Protein AF-A0A5Q0BJD5-F1 (afdb_monomer)

pLDDT: mean 85.72, std 15.14, range [43.97, 96.94]

Organism: NCBI:txid1808979

Structure (mmCIF, N/CA/C/O backbone):
data_AF-A0A5Q0BJD5-F1
#
_entry.id   AF-A0A5Q0BJD5-F1
#
loop_
_atom_site.group_PDB
_atom_site.id
_atom_site.type_symbol
_atom_site.label_atom_id
_atom_site.label_alt_id
_atom_site.label_comp_id
_atom_site.label_asym_id
_atom_site.label_entity_id
_atom_site.label_seq_id
_atom_site.pdbx_PDB_ins_code
_atom_site.Cartn_x
_atom_site.Cartn_y
_atom_site.Cartn_z
_atom_site.occupancy
_atom_site.B_iso_or_equiv
_atom_site.auth_seq_id
_atom_site.auth_comp_id
_atom_site.auth_asym_id
_atom_site.auth_atom_id
_atom_site.pdbx_PDB_model_num
ATOM 1 N N . MET A 1 1 ? 5.710 -19.664 -28.506 1.00 43.97 1 MET A N 1
ATOM 2 C CA . MET A 1 1 ? 6.181 -18.268 -28.534 1.00 43.97 1 MET A CA 1
ATOM 3 C C . MET A 1 1 ? 5.896 -17.715 -27.156 1.00 43.97 1 MET A C 1
ATOM 5 O O . MET A 1 1 ? 4.729 -17.579 -26.818 1.00 43.97 1 MET A O 1
ATOM 9 N N . ASP A 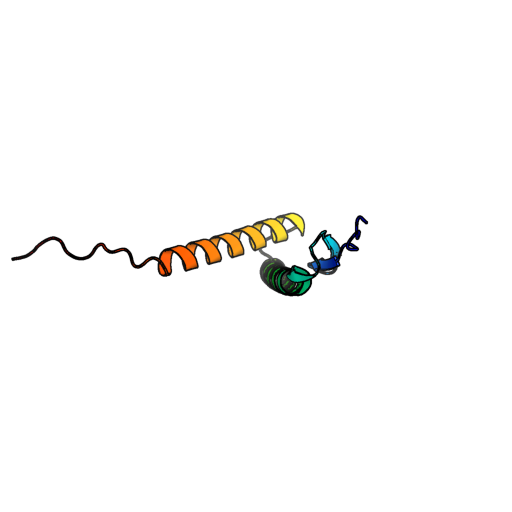1 2 ? 6.932 -17.538 -26.340 1.00 54.25 2 ASP A N 1
ATOM 10 C CA . ASP A 1 2 ? 6.846 -16.927 -25.013 1.00 54.25 2 ASP A CA 1
ATOM 11 C C . ASP A 1 2 ? 6.432 -15.463 -25.171 1.00 54.25 2 ASP A C 1
ATOM 13 O O . ASP A 1 2 ? 7.254 -14.590 -25.450 1.00 54.25 2 ASP A O 1
ATOM 17 N N . GLU A 1 3 ? 5.131 -15.197 -25.069 1.00 59.50 3 GLU A N 1
ATOM 18 C CA . GLU A 1 3 ? 4.613 -13.835 -25.039 1.00 59.50 3 GLU A CA 1
ATOM 19 C C . GLU A 1 3 ? 4.971 -13.231 -23.678 1.00 59.50 3 GLU A C 1
ATOM 21 O O . GLU A 1 3 ? 4.229 -13.336 -22.703 1.00 59.50 3 GLU A O 1
ATOM 26 N N . ALA A 1 4 ? 6.177 -12.668 -23.595 1.00 65.06 4 ALA A N 1
ATOM 27 C CA . ALA A 1 4 ? 6.645 -11.941 -22.428 1.00 65.06 4 ALA A CA 1
ATOM 28 C C . ALA A 1 4 ? 5.694 -10.764 -22.179 1.00 65.06 4 ALA A C 1
ATOM 30 O O . ALA A 1 4 ? 5.738 -9.758 -22.891 1.00 65.06 4 ALA A O 1
ATOM 31 N N . ASN A 1 5 ? 4.802 -10.896 -21.194 1.00 72.38 5 ASN A N 1
ATOM 32 C CA . ASN A 1 5 ? 3.940 -9.790 -20.811 1.00 72.38 5 ASN A CA 1
ATOM 33 C C . ASN A 1 5 ? 4.810 -8.718 -20.134 1.00 72.38 5 ASN A C 1
ATOM 35 O O . ASN A 1 5 ? 5.477 -9.036 -19.142 1.00 72.38 5 ASN A O 1
ATOM 39 N N . PRO A 1 6 ? 4.868 -7.481 -20.661 1.00 80.69 6 PRO A N 1
ATOM 40 C CA . PRO A 1 6 ? 5.655 -6.432 -20.034 1.00 80.69 6 PRO A CA 1
ATOM 41 C C . PRO A 1 6 ? 5.145 -6.184 -18.605 1.00 80.69 6 PRO A C 1
ATOM 43 O O . PRO A 1 6 ? 3.935 -6.213 -18.376 1.00 80.69 6 PRO A O 1
ATOM 46 N N . PRO A 1 7 ? 6.045 -5.949 -17.634 1.00 87.00 7 PRO A N 1
ATOM 47 C CA . PRO A 1 7 ? 5.642 -5.702 -16.258 1.00 87.00 7 PRO A CA 1
ATOM 48 C C . PRO A 1 7 ? 4.802 -4.426 -16.172 1.00 87.00 7 PRO A C 1
ATOM 50 O O . PRO A 1 7 ? 5.160 -3.385 -16.731 1.00 87.00 7 PRO A O 1
ATOM 53 N N . ILE A 1 8 ? 3.706 -4.505 -15.425 1.00 91.62 8 ILE A N 1
ATOM 54 C CA . ILE A 1 8 ? 2.807 -3.381 -15.175 1.00 91.62 8 ILE A CA 1
ATOM 55 C C . ILE A 1 8 ? 3.400 -2.540 -14.051 1.00 91.62 8 ILE A C 1
ATOM 57 O O . ILE A 1 8 ? 3.855 -3.065 -13.034 1.00 91.62 8 ILE A O 1
ATOM 61 N N . LYS A 1 9 ? 3.417 -1.219 -14.225 1.00 93.56 9 LYS A N 1
ATOM 62 C CA . LYS A 1 9 ? 3.906 -0.295 -13.200 1.00 93.56 9 LYS A CA 1
ATOM 63 C C . LYS A 1 9 ? 2.753 0.169 -12.324 1.00 93.56 9 LYS A C 1
ATOM 65 O O . LYS A 1 9 ? 1.826 0.809 -12.811 1.00 93.56 9 LYS A O 1
ATOM 70 N N . VAL A 1 10 ? 2.847 -0.095 -11.026 1.00 95.12 10 VAL A N 1
ATOM 71 C CA . VAL A 1 10 ? 1.902 0.422 -10.028 1.00 95.12 10 VAL A CA 1
ATOM 72 C C . VAL A 1 10 ? 2.559 1.520 -9.197 1.00 95.12 10 VAL A C 1
ATOM 74 O O . VAL A 1 10 ? 3.752 1.454 -8.914 1.00 95.12 10 VAL A O 1
ATOM 77 N N . SER A 1 11 ? 1.800 2.542 -8.803 1.00 94.31 11 SER A N 1
ATOM 78 C CA . SER A 1 11 ? 2.314 3.664 -8.006 1.00 94.31 11 SER A CA 1
ATOM 79 C C . SER A 1 11 ? 1.820 3.580 -6.564 1.00 94.31 11 SER A C 1
ATOM 81 O O . SER A 1 11 ? 0.622 3.683 -6.327 1.00 94.31 11 SER A O 1
ATOM 83 N N . LEU A 1 12 ? 2.741 3.443 -5.604 1.00 95.19 12 LEU A N 1
ATOM 84 C CA . LEU A 1 12 ? 2.451 3.417 -4.164 1.00 95.19 12 LEU A CA 1
ATOM 85 C C . LEU A 1 12 ? 3.249 4.522 -3.461 1.00 95.19 12 LEU A C 1
ATOM 87 O O . LEU A 1 12 ? 4.480 4.558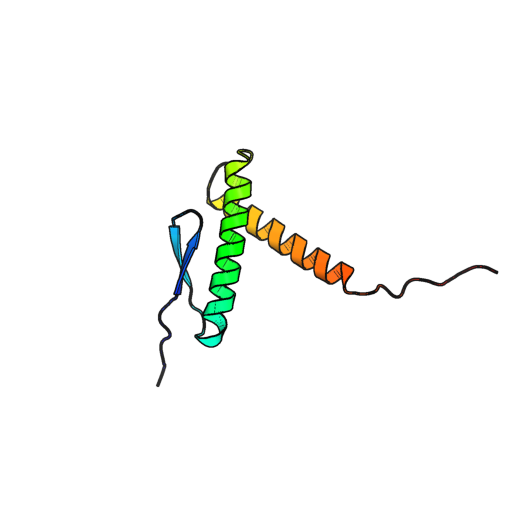 -3.526 1.00 95.19 12 LEU A O 1
ATOM 91 N N . LEU A 1 13 ? 2.558 5.449 -2.800 1.00 93.81 13 LEU A N 1
ATOM 92 C CA . LEU A 1 13 ? 3.101 6.657 -2.171 1.00 93.81 13 LEU A CA 1
ATOM 93 C C . LEU A 1 13 ? 4.056 7.454 -3.076 1.00 93.81 13 LEU A C 1
ATOM 95 O O . LEU A 1 13 ? 5.043 8.020 -2.606 1.00 93.81 13 LEU A O 1
ATOM 99 N N . GLY A 1 14 ? 3.754 7.503 -4.376 1.00 90.25 14 GLY A N 1
ATOM 100 C CA . GLY A 1 14 ? 4.557 8.212 -5.377 1.00 90.25 14 GLY A CA 1
ATOM 101 C C . GLY A 1 14 ? 5.810 7.465 -5.847 1.00 90.25 14 GLY A C 1
ATOM 102 O O . GLY A 1 14 ? 6.616 8.052 -6.561 1.00 90.25 14 GLY A O 1
ATOM 103 N N . LYS A 1 15 ? 5.989 6.194 -5.463 1.00 92.75 15 LYS A N 1
ATOM 104 C CA . LYS A 1 15 ? 7.032 5.309 -6.000 1.00 92.75 15 LYS A CA 1
ATOM 105 C C . LYS A 1 15 ? 6.424 4.302 -6.971 1.00 92.75 15 LYS A C 1
ATOM 107 O O . LYS A 1 15 ? 5.392 3.712 -6.662 1.00 92.75 15 LYS A O 1
ATOM 112 N N . GLU A 1 16 ? 7.079 4.094 -8.107 1.00 94.44 16 GLU A N 1
ATOM 113 C CA . GLU A 1 16 ? 6.677 3.098 -9.103 1.00 94.44 16 GLU A CA 1
ATOM 114 C C . GLU A 1 16 ? 7.265 1.719 -8.775 1.00 94.44 16 GLU A C 1
ATOM 116 O O . GLU A 1 16 ? 8.4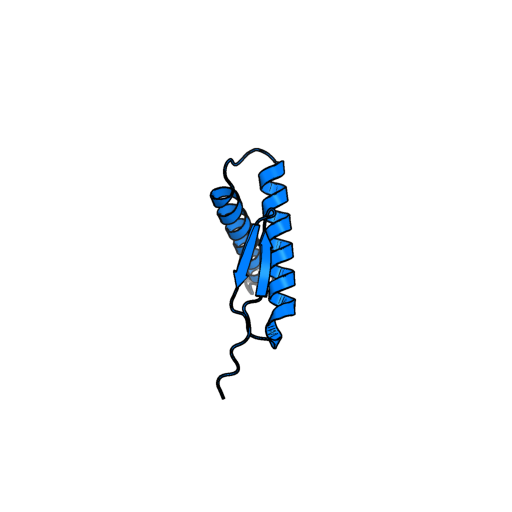59 1.597 -8.494 1.00 94.44 16 GLU A O 1
ATOM 121 N N . TYR A 1 17 ? 6.437 0.679 -8.861 1.00 92.81 17 TYR A N 1
ATOM 122 C CA . TYR A 1 17 ? 6.820 -0.717 -8.666 1.00 92.81 17 TYR A CA 1
ATOM 123 C C . TYR A 1 17 ? 6.435 -1.528 -9.911 1.00 92.81 17 TYR A C 1
ATOM 125 O O . TYR A 1 17 ? 5.251 -1.576 -10.250 1.00 92.81 17 TYR A O 1
ATOM 133 N N . PRO A 1 18 ? 7.400 -2.151 -10.611 1.00 93.81 18 PRO A N 1
ATOM 134 C CA . PRO A 1 18 ? 7.104 -3.061 -11.708 1.00 93.81 18 PRO A CA 1
ATOM 135 C C . PRO A 1 18 ? 6.637 -4.411 -11.154 1.00 93.81 18 PRO A C 1
ATOM 137 O O . PRO A 1 18 ? 7.352 -5.048 -10.382 1.00 93.81 18 PRO A O 1
ATOM 140 N N . ILE A 1 19 ? 5.451 -4.850 -11.563 1.00 92.06 19 ILE A N 1
ATOM 141 C CA . ILE A 1 19 ? 4.837 -6.106 -11.138 1.00 92.06 19 ILE A CA 1
ATOM 142 C C . ILE A 1 19 ? 4.584 -6.973 -12.368 1.00 92.06 19 ILE A C 1
ATOM 144 O O . ILE A 1 19 ? 3.960 -6.544 -13.341 1.00 92.06 19 ILE A O 1
ATOM 148 N N . SER A 1 20 ? 5.069 -8.210 -12.317 1.00 90.69 20 SER A N 1
ATOM 149 C CA . SER A 1 20 ? 4.705 -9.233 -13.292 1.00 90.69 20 SER A CA 1
ATOM 150 C C . SER A 1 20 ? 3.273 -9.675 -13.024 1.00 90.69 20 SER A C 1
ATOM 152 O O . SER A 1 20 ? 2.972 -10.181 -11.947 1.00 90.69 20 SER A O 1
ATOM 154 N N . CYS A 1 21 ? 2.396 -9.477 -13.996 1.00 86.75 21 CYS A N 1
ATOM 155 C CA . CYS A 1 21 ? 0.985 -9.821 -13.896 1.00 86.75 21 CYS A CA 1
ATOM 156 C C . CYS A 1 21 ? 0.504 -10.282 -15.276 1.00 86.75 21 CYS A C 1
ATOM 158 O O . CYS A 1 21 ? 0.988 -9.746 -16.275 1.00 86.75 21 CYS A O 1
ATOM 160 N N . PRO A 1 22 ? -0.342 -11.319 -15.377 1.00 87.50 22 PRO A N 1
ATOM 161 C CA . PRO A 1 22 ? -0.922 -11.740 -16.649 1.00 87.50 22 PRO A CA 1
ATOM 162 C C . PRO A 1 22 ? -1.925 -10.696 -17.164 1.00 87.50 22 PRO A C 1
ATOM 164 O O . PRO A 1 22 ? -2.539 -9.980 -16.380 1.00 87.50 22 PRO A O 1
ATOM 167 N N . ARG A 1 23 ? -2.116 -10.612 -18.489 1.00 81.56 23 ARG A N 1
ATOM 168 C CA . ARG A 1 23 ? -2.964 -9.573 -19.117 1.00 81.56 23 ARG A CA 1
ATOM 169 C C . ARG A 1 23 ? -4.402 -9.535 -18.596 1.00 81.56 23 ARG A C 1
ATOM 171 O O . ARG A 1 23 ? -4.986 -8.462 -18.548 1.00 81.56 23 ARG A O 1
ATOM 178 N N . ASP A 1 24 ? -4.947 -10.685 -18.212 1.00 87.94 24 ASP A N 1
ATOM 179 C CA . ASP A 1 24 ? -6.328 -10.799 -17.730 1.00 87.94 24 ASP A CA 1
ATOM 180 C C . ASP A 1 24 ? -6.510 -10.238 -16.306 1.00 87.94 24 ASP A C 1
ATOM 182 O O . ASP A 1 24 ? -7.600 -9.821 -15.937 1.00 87.94 24 ASP A O 1
ATOM 186 N N . GLU A 1 25 ? -5.430 -10.155 -15.521 1.00 90.38 25 GLU A N 1
ATOM 187 C CA . GLU A 1 25 ? -5.465 -9.703 -14.122 1.00 90.38 25 GLU A CA 1
ATOM 188 C C . GLU A 1 25 ? -4.979 -8.254 -13.945 1.00 90.38 25 GLU A C 1
ATOM 190 O O . GLU A 1 25 ? -4.951 -7.743 -12.824 1.00 90.38 25 GLU A O 1
ATOM 195 N N . GLU A 1 26 ? -4.607 -7.558 -15.029 1.00 91.00 26 GLU A N 1
ATOM 196 C CA . GLU A 1 26 ? -4.086 -6.183 -14.963 1.00 91.00 26 GLU A CA 1
ATOM 197 C C . GLU A 1 26 ? -5.055 -5.248 -14.230 1.00 91.00 26 GLU A C 1
ATOM 199 O O . GLU A 1 26 ? -4.647 -4.454 -13.378 1.00 91.00 26 GLU A O 1
ATOM 204 N N . HIS A 1 27 ? -6.349 -5.360 -14.538 1.00 92.25 27 HIS A N 1
ATOM 205 C CA . HIS A 1 27 ? -7.378 -4.529 -13.926 1.00 92.25 27 HIS A CA 1
ATOM 206 C C . HIS A 1 27 ? -7.468 -4.753 -12.412 1.00 92.25 27 HIS A C 1
ATOM 208 O O . HIS A 1 27 ? -7.431 -3.791 -11.640 1.00 92.25 27 HIS A O 1
ATOM 214 N N . ASP A 1 28 ? -7.520 -6.014 -11.987 1.00 93.62 28 ASP A N 1
ATOM 215 C CA . ASP A 1 28 ? -7.613 -6.386 -10.576 1.00 93.62 28 ASP A CA 1
ATOM 216 C C . ASP A 1 28 ? -6.352 -5.983 -9.806 1.00 93.62 28 ASP A C 1
ATOM 218 O O . ASP A 1 28 ? -6.443 -5.464 -8.689 1.00 93.62 28 ASP A O 1
ATOM 222 N N . LEU A 1 29 ? -5.173 -6.117 -10.423 1.00 93.88 29 LEU A N 1
ATOM 223 C CA . LEU A 1 29 ? -3.920 -5.632 -9.853 1.00 93.88 29 LEU A CA 1
ATOM 224 C C . LEU A 1 29 ? -3.946 -4.112 -9.646 1.00 93.88 29 LEU A C 1
ATOM 226 O O . LEU A 1 29 ? -3.542 -3.633 -8.584 1.00 93.88 29 LEU A O 1
ATOM 230 N N . LEU A 1 30 ? -4.406 -3.340 -10.635 1.00 93.94 30 LEU A N 1
ATOM 231 C CA . LEU A 1 30 ? -4.488 -1.881 -10.531 1.00 93.94 30 LEU A CA 1
ATOM 232 C C . LEU A 1 30 ? -5.470 -1.447 -9.435 1.00 93.94 30 LEU A C 1
ATOM 234 O O . LEU A 1 30 ? -5.173 -0.515 -8.680 1.00 93.94 30 LEU A O 1
ATOM 238 N N . LEU A 1 31 ? -6.606 -2.137 -9.305 1.00 95.31 31 LEU A N 1
ATOM 239 C CA . LEU A 1 31 ? -7.559 -1.915 -8.217 1.00 95.31 31 LEU A CA 1
ATOM 240 C C . LEU A 1 31 ? -6.936 -2.226 -6.851 1.00 95.31 31 LEU A C 1
ATOM 242 O O . LEU A 1 31 ? -7.016 -1.400 -5.938 1.00 95.31 31 LEU A O 1
ATOM 246 N N . ALA A 1 32 ? -6.267 -3.373 -6.715 1.00 94.94 32 ALA A N 1
ATOM 247 C CA . ALA A 1 32 ? -5.585 -3.764 -5.484 1.00 94.94 32 ALA A CA 1
ATOM 248 C C . ALA A 1 32 ? -4.468 -2.776 -5.107 1.00 94.94 32 ALA A C 1
ATOM 250 O O . ALA A 1 32 ? -4.344 -2.389 -3.944 1.00 94.94 32 ALA A O 1
ATOM 251 N N . ALA A 1 33 ? -3.687 -2.316 -6.087 1.00 95.94 33 ALA A N 1
ATOM 252 C CA . ALA A 1 33 ? -2.628 -1.337 -5.880 1.00 95.94 33 ALA A CA 1
ATOM 253 C C . ALA A 1 33 ? -3.180 0.022 -5.436 1.00 95.94 33 ALA A C 1
ATOM 255 O O . ALA A 1 33 ? -2.650 0.619 -4.498 1.00 95.94 33 ALA A O 1
ATOM 256 N N . ARG A 1 34 ? -4.268 0.493 -6.057 1.00 96.00 34 ARG A N 1
ATOM 257 C CA . ARG A 1 34 ? -4.956 1.720 -5.637 1.00 96.00 34 ARG A CA 1
ATOM 258 C C . ARG A 1 34 ? -5.455 1.604 -4.200 1.00 96.00 34 ARG A C 1
ATOM 260 O O . ARG A 1 34 ? -5.208 2.500 -3.397 1.00 96.00 34 ARG A O 1
ATOM 267 N N . TYR A 1 35 ? -6.093 0.486 -3.865 1.00 96.56 35 TYR A N 1
ATOM 268 C CA . TYR A 1 35 ? -6.590 0.244 -2.516 1.00 96.56 35 TYR A CA 1
ATOM 269 C C . TYR A 1 35 ? -5.460 0.242 -1.476 1.00 96.56 35 TYR A C 1
ATOM 271 O O . TYR A 1 35 ? -5.569 0.876 -0.423 1.00 96.56 35 TYR A O 1
ATOM 279 N N . LEU A 1 36 ? -4.342 -0.418 -1.789 1.00 96.81 36 LEU A N 1
ATOM 280 C CA . LEU A 1 36 ? -3.148 -0.403 -0.950 1.00 96.81 36 LEU A CA 1
ATOM 281 C C . LEU A 1 36 ? -2.588 1.020 -0.781 1.00 96.81 36 LEU A C 1
ATOM 283 O O . LEU A 1 36 ? -2.296 1.412 0.349 1.00 96.81 36 LEU A O 1
ATOM 287 N N . ASP A 1 37 ? -2.475 1.804 -1.860 1.00 96.81 37 ASP A N 1
ATOM 288 C CA . ASP A 1 37 ? -1.995 3.193 -1.815 1.00 96.81 37 ASP A CA 1
ATOM 289 C C . ASP A 1 37 ? -2.857 4.062 -0.889 1.00 96.81 37 ASP A C 1
ATOM 291 O O . ASP A 1 37 ? -2.329 4.778 -0.037 1.00 96.81 37 ASP A O 1
ATOM 295 N N . GLU A 1 38 ? -4.184 3.952 -0.986 1.00 96.56 38 GLU A N 1
ATOM 296 C CA . GLU A 1 38 ? -5.118 4.683 -0.123 1.00 96.56 38 GLU A CA 1
ATOM 297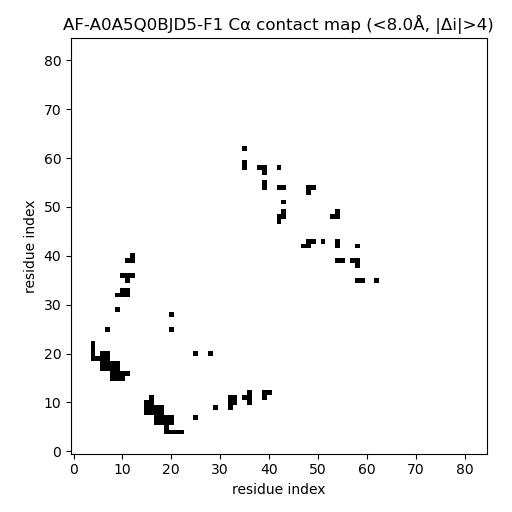 C C . GLU A 1 38 ? -4.920 4.331 1.358 1.00 96.56 38 GLU A C 1
ATOM 299 O O . GLU A 1 38 ? -4.828 5.225 2.207 1.00 96.56 38 GLU A O 1
ATOM 304 N N . ARG A 1 39 ? -4.761 3.040 1.684 1.00 96.06 39 ARG A N 1
ATOM 305 C CA . ARG A 1 39 ? -4.474 2.602 3.060 1.00 96.06 39 ARG A CA 1
ATOM 306 C C . ARG A 1 39 ? -3.111 3.086 3.546 1.00 96.06 39 ARG A C 1
ATOM 308 O O . ARG A 1 39 ? -3.000 3.545 4.682 1.00 96.06 39 ARG A O 1
ATOM 315 N N . MET A 1 40 ? -2.087 3.045 2.697 1.00 96.81 40 MET A N 1
ATOM 316 C CA . MET A 1 40 ? -0.759 3.565 3.024 1.00 96.81 40 MET A CA 1
ATOM 317 C C . MET A 1 40 ? -0.793 5.075 3.301 1.00 96.81 40 MET A C 1
ATOM 319 O O . MET A 1 40 ? -0.184 5.527 4.274 1.00 96.81 40 MET A O 1
ATOM 323 N N . ARG A 1 41 ? -1.530 5.859 2.501 1.00 96.00 41 ARG A N 1
ATOM 324 C CA . ARG A 1 41 ? -1.706 7.306 2.720 1.00 96.00 41 ARG A CA 1
ATOM 325 C C . ARG A 1 41 ? -2.406 7.585 4.036 1.00 96.00 41 ARG A C 1
ATOM 327 O O . ARG A 1 41 ? -1.863 8.330 4.839 1.00 96.00 41 ARG A O 1
ATOM 334 N N . ALA A 1 42 ? -3.530 6.922 4.301 1.00 95.44 42 ALA A N 1
ATOM 335 C CA . ALA A 1 42 ? -4.283 7.115 5.538 1.00 95.44 42 ALA A CA 1
ATOM 336 C C . ALA A 1 42 ? -3.419 6.883 6.790 1.00 95.44 42 ALA A C 1
ATOM 338 O O . ALA A 1 42 ? -3.475 7.657 7.746 1.00 95.44 42 ALA A O 1
ATOM 339 N N . ILE A 1 43 ? -2.575 5.846 6.780 1.00 95.06 43 ILE A N 1
ATOM 340 C CA . ILE A 1 43 ? -1.686 5.556 7.910 1.00 95.06 43 ILE A CA 1
ATOM 341 C C . ILE A 1 43 ? -0.552 6.585 8.010 1.00 95.06 43 ILE A C 1
ATOM 343 O O . ILE A 1 43 ? -0.255 7.065 9.106 1.00 95.06 43 ILE A O 1
ATOM 347 N N . ARG A 1 44 ? 0.076 6.946 6.886 1.00 94.38 44 ARG A N 1
ATOM 348 C CA . ARG A 1 44 ? 1.124 7.975 6.863 1.00 94.38 44 ARG A CA 1
ATOM 349 C C . ARG A 1 44 ? 0.593 9.311 7.385 1.00 94.38 44 ARG A C 1
ATOM 351 O O . ARG A 1 44 ? 1.244 9.940 8.215 1.00 94.38 44 ARG A O 1
ATOM 358 N N . ASP A 1 45 ? -0.585 9.712 6.926 1.00 94.06 45 ASP A N 1
ATOM 359 C CA . ASP A 1 45 ? -1.199 11.000 7.242 1.00 94.06 45 ASP A CA 1
ATOM 360 C C . ASP A 1 45 ? -1.687 11.050 8.706 1.00 94.06 45 ASP A C 1
ATOM 362 O O . ASP A 1 45 ? -1.748 12.119 9.307 1.00 94.06 45 ASP A O 1
ATOM 366 N N . ASN A 1 46 ? -1.937 9.893 9.335 1.00 92.88 46 ASN A N 1
ATOM 367 C CA . ASN A 1 46 ? -2.197 9.791 10.774 1.00 92.88 46 ASN A CA 1
ATOM 368 C C . ASN A 1 46 ? -0.952 10.078 11.643 1.00 92.88 46 ASN A C 1
ATOM 370 O O . ASN A 1 46 ? -1.077 10.272 12.851 1.00 92.88 46 ASN A O 1
ATOM 374 N N . GLY A 1 47 ? 0.253 10.081 11.063 1.00 88.81 47 GLY A N 1
ATOM 375 C CA . GLY A 1 47 ? 1.498 10.484 11.728 1.00 88.81 47 GLY A CA 1
ATOM 376 C C . GLY A 1 47 ? 2.028 9.523 12.801 1.00 88.81 47 GLY A C 1
ATOM 377 O O . GLY A 1 47 ? 3.104 9.753 13.347 1.00 88.81 47 GLY A O 1
ATOM 378 N N . ARG A 1 48 ? 1.318 8.427 13.105 1.00 88.25 48 ARG A N 1
ATOM 379 C CA . ARG A 1 48 ? 1.711 7.464 14.153 1.00 88.25 48 ARG A CA 1
ATOM 380 C C . ARG A 1 48 ? 2.849 6.539 13.741 1.00 88.25 48 ARG A C 1
ATOM 382 O O . ARG A 1 48 ? 3.497 5.971 14.616 1.00 88.25 48 ARG A O 1
ATOM 389 N N . VAL A 1 49 ? 3.099 6.376 12.440 1.00 90.62 49 VAL A N 1
ATOM 390 C CA . VAL A 1 49 ? 4.167 5.502 11.943 1.00 90.62 49 VAL A CA 1
ATOM 391 C C . VAL A 1 49 ? 5.093 6.214 10.981 1.00 90.62 49 VAL A C 1
ATOM 393 O O . VAL A 1 49 ? 4.680 6.834 10.007 1.00 90.62 49 VAL A O 1
ATOM 396 N N . ILE A 1 50 ? 6.381 6.078 11.284 1.00 88.94 50 ILE A N 1
ATOM 397 C CA . ILE A 1 50 ? 7.482 6.702 10.567 1.00 88.94 50 ILE A CA 1
ATOM 398 C C . ILE A 1 50 ? 8.116 5.654 9.650 1.00 88.94 50 ILE A C 1
ATOM 400 O O . ILE A 1 50 ? 8.495 4.571 10.103 1.00 88.94 50 ILE A O 1
ATOM 404 N N . GLY A 1 51 ? 8.263 6.006 8.372 1.00 91.69 51 GLY A N 1
ATOM 405 C CA . GLY A 1 51 ? 8.945 5.199 7.360 1.00 91.69 51 GLY A CA 1
ATOM 406 C C . GLY A 1 51 ? 7.995 4.478 6.403 1.00 91.69 51 GLY A C 1
ATOM 407 O O . GLY A 1 51 ? 7.060 3.795 6.813 1.00 91.69 51 GLY A O 1
ATOM 408 N N . THR A 1 52 ? 8.272 4.604 5.103 1.00 90.88 52 THR A N 1
ATOM 409 C CA . THR A 1 52 ? 7.461 4.035 4.013 1.00 90.88 52 THR A CA 1
ATOM 410 C C . THR A 1 52 ? 7.319 2.516 4.106 1.00 90.88 52 THR A C 1
ATOM 412 O O . THR A 1 52 ? 6.238 1.995 3.854 1.00 90.88 52 THR A O 1
ATOM 415 N N . GLU A 1 53 ? 8.380 1.809 4.502 1.00 93.00 53 GLU A N 1
ATOM 416 C CA . GLU A 1 53 ? 8.367 0.347 4.639 1.00 93.00 53 GLU A CA 1
ATOM 417 C C . GLU A 1 53 ? 7.409 -0.108 5.747 1.00 93.00 53 GLU A C 1
ATOM 419 O O . GLU A 1 53 ? 6.552 -0.959 5.524 1.00 93.00 53 GLU A O 1
ATOM 424 N N . ARG A 1 54 ? 7.463 0.535 6.921 1.00 95.12 54 ARG A N 1
ATOM 425 C CA . ARG A 1 54 ? 6.545 0.238 8.032 1.00 95.12 54 ARG A CA 1
ATOM 426 C C . ARG A 1 54 ? 5.098 0.575 7.683 1.00 95.12 54 ARG A C 1
ATOM 428 O O . ARG A 1 54 ? 4.198 -0.183 8.030 1.00 95.12 54 ARG A O 1
ATOM 435 N N . VAL A 1 55 ? 4.874 1.683 6.972 1.00 96.12 55 VAL A N 1
ATOM 436 C CA . VAL A 1 55 ? 3.548 2.047 6.451 1.00 96.12 55 VAL A CA 1
ATOM 437 C C . VAL A 1 55 ? 3.016 0.965 5.506 1.00 96.12 55 VAL A C 1
ATOM 439 O O . VAL A 1 55 ? 1.863 0.567 5.650 1.0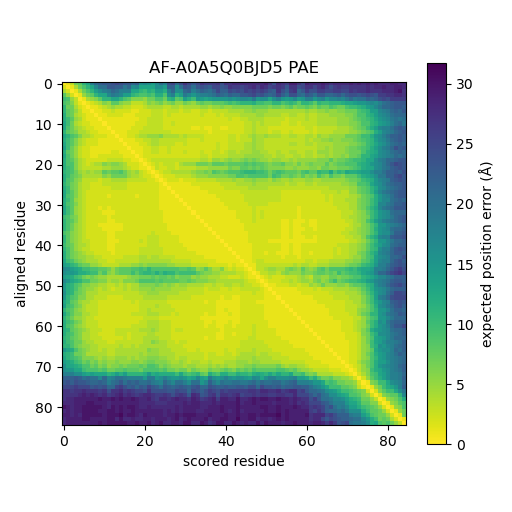0 96.12 55 VAL A O 1
ATOM 442 N N . ALA A 1 56 ? 3.845 0.450 4.591 1.00 94.50 56 ALA A N 1
ATOM 443 C C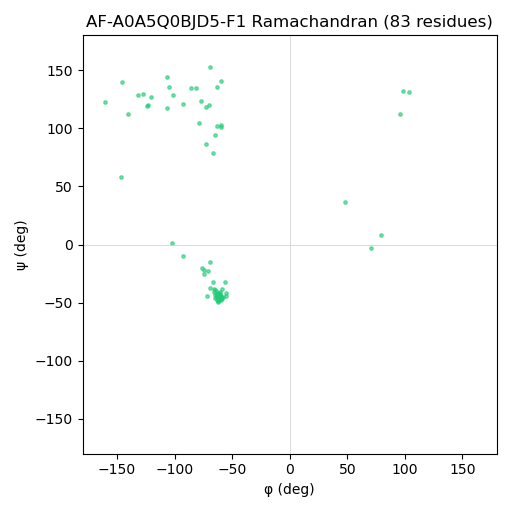A . ALA A 1 56 ? 3.458 -0.619 3.669 1.00 94.50 56 ALA A CA 1
ATOM 444 C C . ALA A 1 56 ? 3.074 -1.906 4.412 1.00 94.50 56 ALA A C 1
ATOM 446 O O . ALA A 1 56 ? 2.006 -2.464 4.166 1.00 94.50 56 ALA A O 1
ATOM 447 N N . VAL A 1 57 ? 3.906 -2.337 5.368 1.00 96.06 57 VAL A N 1
ATOM 448 C CA . VAL A 1 57 ? 3.659 -3.546 6.172 1.00 96.06 57 VAL 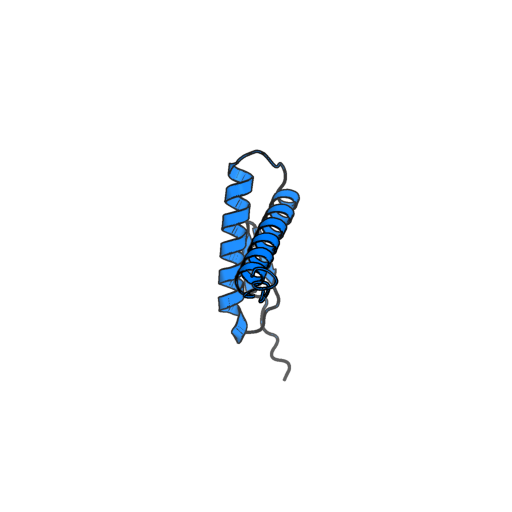A CA 1
ATOM 449 C C . VAL A 1 57 ? 2.348 -3.435 6.944 1.00 96.06 57 VAL A C 1
ATOM 451 O O . VAL A 1 57 ? 1.535 -4.355 6.921 1.00 96.06 57 VAL A O 1
ATOM 454 N N . MET A 1 58 ? 2.096 -2.304 7.600 1.00 96.06 58 MET A N 1
ATOM 455 C CA . MET A 1 58 ? 0.850 -2.120 8.341 1.00 96.06 58 MET A CA 1
ATOM 456 C C . MET A 1 58 ? -0.378 -2.003 7.441 1.00 96.06 58 MET A C 1
ATOM 458 O O . MET A 1 58 ? -1.430 -2.529 7.793 1.00 96.06 58 MET A O 1
ATOM 462 N N . ALA A 1 59 ? -0.264 -1.339 6.287 1.00 96.94 59 ALA A N 1
ATOM 463 C CA . ALA A 1 59 ? -1.353 -1.292 5.318 1.00 96.94 59 ALA A CA 1
ATOM 464 C C . ALA A 1 59 ? -1.718 -2.710 4.857 1.00 96.94 59 ALA A C 1
ATOM 466 O O . ALA A 1 59 ? -2.888 -3.085 4.914 1.00 96.94 59 ALA A O 1
ATOM 467 N N . ALA A 1 60 ? -0.719 -3.523 4.501 1.00 96.00 60 ALA A N 1
ATOM 468 C CA . ALA A 1 60 ? -0.914 -4.916 4.114 1.00 96.00 60 ALA A CA 1
ATOM 469 C C . ALA A 1 60 ? -1.551 -5.753 5.238 1.00 96.00 60 ALA A C 1
ATOM 471 O O . ALA A 1 60 ? -2.505 -6.488 4.988 1.00 96.00 60 ALA A O 1
ATOM 472 N N . LEU A 1 61 ? -1.081 -5.604 6.483 1.00 96.94 61 LEU A N 1
ATOM 473 C CA . LEU A 1 61 ? -1.653 -6.296 7.644 1.00 96.94 61 LEU A CA 1
ATOM 474 C C . LEU A 1 61 ? -3.118 -5.918 7.883 1.00 96.94 61 LEU A C 1
ATOM 476 O O . LEU A 1 61 ? -3.943 -6.800 8.116 1.00 96.94 61 LEU A O 1
ATOM 480 N N . ASN A 1 62 ? -3.459 -4.631 7.792 1.00 95.06 62 ASN A N 1
ATOM 481 C CA . ASN A 1 62 ? -4.834 -4.164 7.967 1.00 95.06 62 ASN A CA 1
ATOM 482 C C . ASN A 1 62 ? -5.760 -4.738 6.888 1.00 95.06 62 ASN A C 1
ATOM 484 O O . ASN A 1 62 ? -6.842 -5.225 7.203 1.00 95.06 62 ASN A O 1
ATOM 488 N N . ILE A 1 63 ? -5.314 -4.740 5.630 1.00 96.12 63 ILE A N 1
ATOM 489 C CA . ILE A 1 63 ? -6.072 -5.299 4.503 1.00 96.12 63 ILE A CA 1
ATOM 490 C C . ILE A 1 63 ? -6.280 -6.809 4.680 1.00 96.12 63 ILE A C 1
ATOM 492 O O . ILE A 1 63 ? -7.399 -7.302 4.537 1.00 96.12 63 ILE A O 1
ATOM 496 N N . ALA A 1 64 ? -5.228 -7.547 5.043 1.00 96.19 64 ALA A N 1
ATOM 497 C CA . ALA A 1 64 ? -5.328 -8.980 5.307 1.00 96.19 64 ALA A CA 1
ATOM 498 C C . ALA A 1 64 ? -6.300 -9.276 6.461 1.00 96.19 64 ALA A C 1
ATOM 500 O O . ALA A 1 64 ? -7.116 -10.194 6.370 1.00 96.19 64 ALA A O 1
ATOM 501 N N . HIS A 1 65 ? -6.261 -8.469 7.524 1.00 95.69 65 HIS A N 1
ATOM 502 C CA . HIS A 1 65 ? -7.175 -8.596 8.653 1.00 95.69 65 HIS A CA 1
ATOM 503 C C . HIS A 1 65 ? -8.638 -8.362 8.249 1.00 95.69 65 HIS A C 1
ATOM 505 O O . HIS A 1 65 ? -9.509 -9.145 8.626 1.00 95.69 65 HIS A O 1
ATOM 511 N N . GLU A 1 66 ? -8.913 -7.333 7.446 1.00 94.19 66 GLU A N 1
ATOM 512 C CA . GLU A 1 66 ? -10.253 -7.051 6.919 1.00 94.19 66 GLU A CA 1
ATOM 513 C C . GLU A 1 66 ? -10.786 -8.201 6.058 1.00 94.19 66 GLU A C 1
ATOM 515 O O . GLU A 1 66 ? -11.930 -8.623 6.240 1.00 94.19 66 GLU A O 1
ATOM 520 N N . LEU A 1 67 ? -9.949 -8.768 5.182 1.00 93.12 67 LEU A N 1
ATOM 521 C CA . LEU A 1 67 ? -10.311 -9.924 4.359 1.00 93.12 67 LEU A CA 1
ATOM 522 C C . LEU A 1 67 ? -10.648 -11.152 5.220 1.00 93.12 67 LEU A C 1
ATOM 524 O O . LEU A 1 67 ? -11.653 -11.827 4.984 1.00 93.12 67 LEU A O 1
ATOM 528 N N . MET A 1 68 ? -9.841 -11.431 6.248 1.00 94.25 68 MET A N 1
ATOM 529 C CA . MET A 1 68 ? -10.102 -12.534 7.178 1.00 94.25 68 MET A CA 1
ATOM 530 C C . MET A 1 68 ? -11.401 -12.322 7.959 1.00 94.25 68 MET A C 1
ATOM 532 O O . MET A 1 68 ? -12.194 -13.254 8.086 1.00 94.25 68 MET A O 1
ATOM 536 N N . GLN A 1 69 ? -11.664 -11.101 8.436 1.00 94.00 69 GLN A N 1
ATOM 537 C CA . GLN A 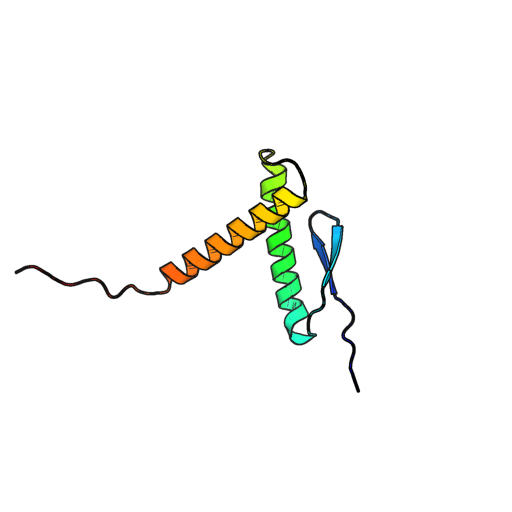1 69 ? -12.928 -10.783 9.098 1.00 94.00 69 GLN A CA 1
ATOM 538 C C . GLN A 1 69 ? -14.127 -10.955 8.160 1.00 94.00 69 GLN A C 1
ATOM 540 O O . GLN A 1 69 ? -15.142 -11.514 8.573 1.00 94.00 69 GLN A O 1
ATOM 545 N N . ALA A 1 70 ? -14.024 -10.490 6.913 1.00 91.69 70 ALA A N 1
ATOM 546 C CA . ALA A 1 70 ? -15.084 -10.635 5.922 1.00 91.69 70 ALA A CA 1
ATOM 547 C C . ALA A 1 70 ? -15.396 -12.115 5.654 1.00 91.69 70 ALA A C 1
ATOM 549 O O . ALA A 1 70 ? -16.567 -12.498 5.646 1.00 91.69 70 ALA A O 1
ATOM 550 N N . ARG A 1 71 ? -14.363 -12.963 5.537 1.00 91.56 71 ARG A N 1
ATOM 551 C CA . ARG A 1 71 ? -14.510 -14.419 5.384 1.00 91.56 71 ARG A CA 1
ATOM 552 C C . ARG A 1 71 ? -15.169 -15.072 6.601 1.00 91.56 71 ARG A C 1
ATOM 554 O O . ARG A 1 71 ? -16.075 -15.879 6.447 1.00 91.56 71 ARG A O 1
ATOM 561 N N . ASN A 1 72 ? -14.755 -14.700 7.812 1.00 87.62 72 ASN A N 1
ATOM 562 C CA . ASN A 1 72 ? -15.337 -15.240 9.043 1.00 87.62 72 ASN A CA 1
ATOM 563 C C . ASN A 1 72 ? -16.804 -14.824 9.247 1.00 87.62 72 ASN A C 1
ATOM 565 O O . ASN A 1 72 ? -17.578 -15.595 9.806 1.00 87.62 72 ASN A O 1
ATOM 569 N N . LYS A 1 73 ? -17.200 -13.630 8.790 1.00 81.56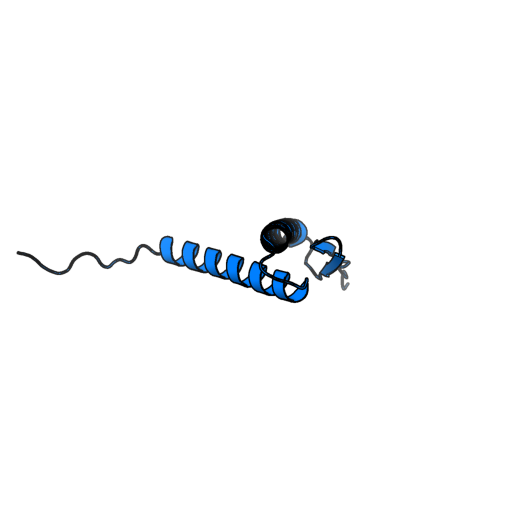 73 LYS A N 1
ATOM 570 C CA . LYS A 1 73 ? -18.598 -13.161 8.833 1.00 81.56 73 LYS A CA 1
ATOM 571 C C . LYS A 1 73 ? -19.492 -13.832 7.786 1.00 81.56 73 LYS A C 1
ATOM 573 O O . LYS A 1 73 ? -20.700 -13.886 7.975 1.00 81.56 73 LYS A O 1
ATOM 578 N N . SER A 1 74 ? -18.913 -14.316 6.687 1.00 67.31 74 SER A N 1
ATOM 579 C CA . SER A 1 74 ? -19.637 -14.965 5.584 1.00 67.31 74 SER A CA 1
ATOM 580 C C . SER A 1 74 ? -19.724 -16.487 5.713 1.00 67.31 74 SER A C 1
ATOM 582 O O . SER A 1 74 ? -20.517 -17.104 5.010 1.00 67.31 74 SER A O 1
ATOM 584 N N . THR A 1 75 ? -19.001 -17.098 6.653 1.00 57.41 75 THR A N 1
ATOM 585 C CA . THR A 1 75 ? -19.361 -18.412 7.195 1.00 57.41 75 THR A CA 1
ATOM 586 C C . THR A 1 75 ? -20.488 -18.238 8.218 1.00 57.41 75 THR A C 1
ATOM 588 O O . THR A 1 75 ? -20.195 -17.802 9.334 1.00 57.41 75 THR A O 1
ATOM 591 N N . PRO A 1 76 ? -21.761 -18.570 7.906 1.00 57.28 76 PRO A N 1
ATOM 592 C CA . PRO A 1 76 ? -22.766 -18.734 8.943 1.00 57.28 76 PRO A CA 1
ATOM 593 C C . PRO A 1 76 ? -22.303 -19.907 9.798 1.00 57.28 76 PRO A C 1
ATOM 595 O O . PRO A 1 76 ? -22.384 -21.069 9.398 1.00 57.28 76 PRO A O 1
ATOM 598 N N . SER A 1 77 ? -21.733 -19.589 10.953 1.00 55.22 77 SER A N 1
ATOM 599 C CA . SER A 1 77 ? -21.450 -20.570 11.982 1.00 55.22 77 SER A CA 1
ATOM 600 C C . SER A 1 77 ? -22.795 -21.195 12.360 1.00 55.22 77 SER A C 1
ATOM 602 O O . SER A 1 77 ? -23.601 -20.568 13.039 1.00 55.22 77 SER A O 1
ATOM 604 N N . HIS A 1 78 ? -23.080 -22.393 11.840 1.00 52.75 78 HIS A N 1
ATOM 605 C CA . HIS A 1 78 ? -24.151 -23.260 12.328 1.00 52.75 78 HIS A CA 1
ATOM 606 C C . HIS A 1 78 ? -23.766 -23.704 13.745 1.00 52.75 78 HIS A C 1
ATOM 608 O O . HIS A 1 78 ? -23.227 -24.788 13.948 1.00 52.75 78 HIS A O 1
ATOM 614 N N . GLN A 1 79 ? -23.965 -22.823 14.716 1.00 51.91 79 GLN A N 1
ATOM 615 C CA . GLN A 1 79 ? -23.842 -23.117 16.141 1.00 51.91 79 GLN A CA 1
ATOM 616 C C . GLN A 1 79 ? -24.857 -22.276 16.919 1.00 51.91 79 GLN A C 1
ATOM 618 O O . GLN A 1 79 ? -24.518 -21.513 17.807 1.00 51.91 79 GLN A O 1
ATOM 623 N N . ASP A 1 80 ? -26.115 -22.467 16.543 1.00 50.66 80 ASP A N 1
ATOM 624 C CA . ASP A 1 80 ? -27.309 -22.370 17.378 1.00 50.66 80 ASP A CA 1
ATOM 625 C C . ASP A 1 80 ? -28.154 -23.552 16.864 1.00 50.66 80 ASP A C 1
ATOM 627 O O . ASP A 1 80 ? -28.426 -23.635 15.670 1.00 50.66 80 ASP A O 1
ATOM 631 N N . THR A 1 81 ? -28.416 -24.626 17.608 1.00 49.88 81 THR A N 1
ATOM 632 C CA . THR A 1 81 ? -29.104 -24.651 18.897 1.00 49.88 81 THR A CA 1
ATOM 633 C C . THR A 1 81 ? -28.776 -25.961 19.625 1.00 49.88 81 THR A C 1
ATOM 635 O O . THR A 1 81 ? -29.073 -27.036 19.108 1.00 49.88 81 THR A O 1
ATOM 638 N N . ILE A 1 82 ? -28.224 -25.893 20.840 1.00 68.81 82 ILE A N 1
ATOM 639 C CA . ILE A 1 82 ? -28.378 -26.954 21.848 1.00 68.81 82 ILE A CA 1
ATOM 640 C C . ILE A 1 82 ? -28.782 -26.277 23.169 1.00 68.81 82 ILE A C 1
ATOM 642 O O . ILE A 1 82 ? -28.092 -25.364 23.608 1.00 68.81 82 ILE A O 1
ATOM 646 N N . VAL A 1 83 ? -29.865 -26.805 23.758 1.00 62.62 83 VAL A N 1
ATOM 647 C CA . VAL A 1 83 ? -30.466 -26.680 25.111 1.00 62.62 83 VAL A CA 1
ATOM 648 C C . VAL A 1 83 ? -31.647 -25.723 25.385 1.00 62.62 83 VAL A C 1
ATOM 650 O O . VAL A 1 83 ? -31.597 -24.532 25.093 1.00 62.62 83 VAL A O 1
ATOM 653 N N . ASN A 1 84 ? -32.637 -26.327 26.074 1.00 47.78 84 ASN A N 1
ATOM 654 C CA . ASN A 1 84 ? -33.890 -25.875 26.712 1.00 47.78 84 ASN A CA 1
ATOM 655 C C . ASN A 1 84 ? -35.148 -26.043 25.834 1.00 47.78 84 ASN A C 1
ATOM 657 O O . ASN A 1 84 ? -35.262 -25.399 24.798 1.00 47.78 84 ASN A O 1
ATOM 661 N N . GLU A 1 85 ? -36.112 -26.916 26.154 1.00 52.12 85 GLU A N 1
ATOM 662 C CA . GLU A 1 85 ? -36.647 -27.379 27.458 1.00 52.12 85 GLU A CA 1
ATOM 663 C C . GLU A 1 85 ? -36.872 -28.903 27.523 1.00 52.12 85 GLU A C 1
ATOM 665 O O . GLU A 1 85 ? -37.267 -29.493 26.490 1.00 52.12 85 GLU A O 1
#

Mean predicted aligned error: 8.56 Å

Foldseek 3Di:
DPPQDFFDWAAAPNDTDGHDDDPVCNVVVNVVSVQLNVQLCVVVVVVPDDDSVVSSVVSVVVVVVVVVVVVVVPPPPPPDDDDDD

InterPro domains:
  IPR007838 Cell division protein ZapA-like [PF05164] (8-76)
  IPR007838 Cell division protein ZapA-like [PTHR34981] (7-75)
  IPR036192 Cell division protein ZapA-like superfamily [SSF102829] (8-75)
  IPR042233 Cell division protein ZapA, N-terminal [G3DSA:3.30.160.880] (1-49)

Radius of gyration: 19.16 Å; Cα contacts (8 Å, |Δi|>4): 59; chains: 1; bounding box: 46×38×56 Å

Nearest PDB structures (foldseek):
  1t3u-assembly1_D  TM=9.269E-01  e=1.652E-06  Pseudomonas aeruginosa PAO1
  1t3u-assembly1_C  TM=8.696E-01  e=2.672E-06  Pseudomonas aeruginosa PAO1
  4p1m-assembly1_A-2  TM=8.946E-01  e=7.471E-04  Escherichia coli
  6zvk-assembly1_N3  TM=3.468E-01  e=3.261E+00  Oryctolagus cuniculus

Sequence (85 aa):
MDEANPPIKVSLLGKEYPISCPRDEEHDLLLAARYLDERMRAIRDNGRVIGTERVAVMAALNIAHELMQARNKSTPSHQDTIVNE

Solvent-accessible surface area (backbone atoms only — not comparable to full-atom values): 5293 Å² total; per-residue (Å²): 131,88,79,77,66,72,59,47,74,43,64,47,91,87,42,80,44,77,38,85,57,59,84,89,46,48,66,61,50,52,52,53,42,51,55,48,28,53,44,27,46,57,47,45,74,64,63,82,55,83,54,72,67,59,34,48,53,50,31,52,52,52,52,52,50,52,53,51,50,53,53,59,69,69,49,80,76,89,78,79,86,87,90,88,134

Secondary structure (DSSP, 8-state):
----PPPEEEEETTEEEEE---GGGHHHHHHHHHHHHHHHHHHHHT-S--SHHHHHHHHHHHHHHHHHHHHHHHS----------